Protein AF-A0A8R7UGE0-F1 (afdb_monomer)

Sequence (108 aa):
MAENGRLQPLLRLLLEGSADTQLSMAAYVGELVLTNEVKVFVAQTAGSALVNIMKSGNREAREAALKALNQISSYDVSAKILIEAGRHWYLKKLFTI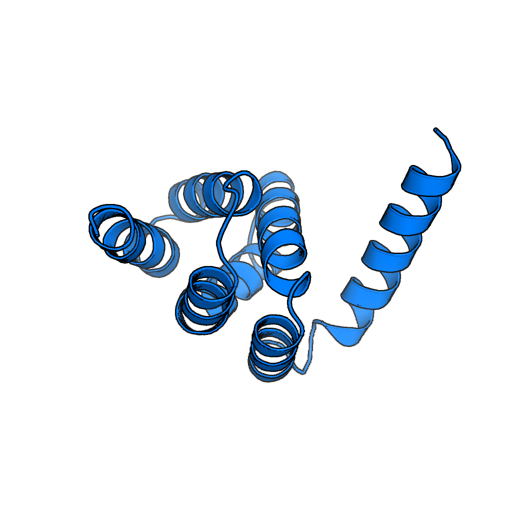CFISSAIQDLQ

pLDDT: mean 71.66, std 13.0, range [39.56, 85.12]

Organism: Triticum urartu (NCBI:txid4572)

Radius of gyration: 13.32 Å; Cα contacts (8 Å, |Δi|>4): 113; chains: 1; bounding box: 40×34×30 Å

Mean predicted aligned error: 9.4 Å

Nearest PDB structures (foldseek):
  6kbn-assembly1_A  TM=8.334E-01  e=2.826E-01  Saccharomyces cerevisiae
  3vle-assembly3_A  TM=7.115E-01  e=1.494E+00  Saccharomyces cerevisiae S288C
  8glv-assembly1_LO  TM=7.525E-01  e=2.938E+00  Chlamydomonas reinhardtii
  2of3-assembly1_A  TM=5.986E-01  e=1.657E+00  Caenorhabditis elegans

Solvent-accessible surface area (backbone atoms only — not comparable to full-atom values): 5744 Å² total; per-residue (Å²): 141,72,66,68,74,60,46,56,59,46,46,45,37,35,67,75,42,54,73,69,49,22,27,55,43,26,35,51,54,30,71,50,91,67,52,76,70,53,23,35,51,44,23,70,68,35,34,58,37,39,51,46,36,45,70,77,39,54,75,67,28,28,51,20,22,48,40,23,49,51,60,28,44,75,36,72,71,17,31,51,46,35,42,66,70,32,70,88,59,44,76,72,48,51,58,54,48,53,53,51,53,53,59,56,64,76,74,116

Secondary structure (DSSP, 8-state):
--SHHHHHHHHHHHHHS-HHHHHHHHHHHHHS---HHHHHHHHHHHHHHHHHHHHHS-HHHHHHHHHHHHHHHTSHHHHHHHHHHTTTTHHHHHHHHHHHHHHHHTT-

InterPro domains:
  IPR011989 Armadillo-like helical [G3DSA:1.25.10.10] (1-104)
  IPR016024 Armadillo-type fold [SSF48371] (2-86)
  IPR052608 U-box domain-containing protein [PTHR45958] (1-95)

Structure (mmCIF, N/CA/C/O backbone):
data_AF-A0A8R7UGE0-F1
#
_entry.id   AF-A0A8R7UGE0-F1
#
loop_
_atom_site.group_PDB
_atom_site.id
_atom_site.type_symbol
_atom_site.label_atom_id
_atom_site.label_alt_id
_atom_site.label_comp_id
_atom_site.label_asym_id
_atom_site.label_entity_id
_atom_site.label_seq_id
_atom_site.pdbx_PDB_ins_code
_atom_site.Cartn_x
_atom_site.Cartn_y
_atom_site.Cartn_z
_atom_site.occupancy
_atom_site.B_iso_or_equiv
_atom_site.auth_seq_id
_atom_site.auth_comp_id
_atom_site.auth_asym_id
_atom_site.auth_atom_id
_atom_site.pdbx_PDB_model_num
ATOM 1 N N . MET A 1 1 ? -2.073 -14.445 -17.525 1.00 43.22 1 MET A N 1
ATOM 2 C CA . MET A 1 1 ? -3.298 -13.608 -17.442 1.00 43.22 1 MET A CA 1
ATOM 3 C C . MET A 1 1 ? -4.128 -13.862 -16.165 1.00 43.22 1 MET A C 1
ATOM 5 O O . MET A 1 1 ? -5.316 -13.580 -16.169 1.00 43.22 1 MET A O 1
ATOM 9 N N . ALA A 1 2 ? -3.541 -14.344 -15.055 1.00 46.94 2 ALA A N 1
ATOM 10 C CA . ALA A 1 2 ? -4.291 -14.702 -13.835 1.00 46.94 2 ALA A CA 1
ATOM 11 C C . ALA A 1 2 ? -4.058 -13.758 -12.631 1.00 46.94 2 ALA A C 1
ATOM 13 O O . ALA A 1 2 ? -4.758 -13.865 -11.629 1.00 46.94 2 ALA A O 1
ATOM 14 N N . GLU A 1 3 ? -3.106 -12.824 -12.713 1.00 49.75 3 GLU A N 1
ATOM 15 C CA . GLU A 1 3 ? -2.702 -11.997 -11.562 1.00 49.75 3 GLU A CA 1
ATOM 16 C C . GLU A 1 3 ? -3.573 -10.739 -11.381 1.00 49.75 3 GLU A C 1
ATOM 18 O O . GLU A 1 3 ? -3.910 -10.388 -10.252 1.00 49.75 3 GLU A O 1
ATOM 23 N N . ASN A 1 4 ? -4.069 -10.129 -12.467 1.00 53.03 4 ASN A N 1
ATOM 24 C CA . ASN A 1 4 ? -4.944 -8.945 -12.376 1.00 53.03 4 ASN A CA 1
ATOM 25 C C . ASN A 1 4 ? -6.301 -9.231 -11.710 1.00 53.03 4 ASN A C 1
ATOM 27 O O . ASN A 1 4 ? -6.868 -8.345 -11.071 1.00 53.03 4 ASN A O 1
ATOM 31 N N . GLY A 1 5 ? -6.809 -10.466 -11.801 1.00 61.66 5 GLY A N 1
ATOM 32 C CA . GLY A 1 5 ? -8.099 -10.840 -11.209 1.00 61.66 5 GLY A CA 1
ATOM 33 C C . GLY A 1 5 ? -8.109 -10.796 -9.677 1.00 61.66 5 GLY A C 1
ATOM 34 O O . GLY A 1 5 ? -9.153 -10.555 -9.077 1.00 61.66 5 GLY A O 1
ATOM 35 N N . ARG A 1 6 ? -6.947 -10.974 -9.031 1.00 69.31 6 ARG A N 1
ATOM 36 C CA . ARG A 1 6 ? -6.800 -10.856 -7.568 1.00 69.31 6 ARG A CA 1
ATOM 37 C C . ARG A 1 6 ? -6.489 -9.438 -7.109 1.00 69.31 6 ARG A C 1
ATOM 39 O O . ARG A 1 6 ? -6.678 -9.127 -5.940 1.00 69.31 6 ARG A O 1
ATOM 46 N N . LEU A 1 7 ? -6.047 -8.580 -8.021 1.00 73.94 7 LEU A N 1
ATOM 47 C CA . LEU A 1 7 ? -5.622 -7.224 -7.705 1.00 73.94 7 LEU A CA 1
ATOM 48 C C . LEU A 1 7 ? -6.816 -6.272 -7.546 1.00 73.94 7 LEU A C 1
ATOM 50 O O . LEU A 1 7 ? -6.836 -5.458 -6.628 1.00 73.94 7 LEU A O 1
ATOM 54 N N . GLN A 1 8 ? -7.858 -6.434 -8.369 1.00 76.38 8 GLN A N 1
ATOM 55 C CA . GLN A 1 8 ? -9.128 -5.709 -8.219 1.00 76.38 8 GLN A CA 1
ATOM 56 C C . GLN A 1 8 ? -9.773 -5.856 -6.828 1.00 76.38 8 GLN A C 1
ATOM 58 O O . GLN A 1 8 ? -10.064 -4.829 -6.213 1.00 76.38 8 GLN A O 1
ATOM 63 N N . PRO A 1 9 ? -10.005 -7.071 -6.293 1.00 81.12 9 PRO A N 1
ATOM 64 C CA . PRO A 1 9 ? -10.580 -7.217 -4.958 1.00 81.12 9 PRO A CA 1
ATOM 65 C C . PRO A 1 9 ? -9.644 -6.690 -3.863 1.00 81.12 9 PRO A C 1
ATOM 67 O O . PRO A 1 9 ? -10.127 -6.152 -2.874 1.00 81.12 9 PRO A O 1
ATOM 70 N N . LEU A 1 10 ? -8.325 -6.757 -4.065 1.00 80.62 10 LEU A N 1
ATOM 71 C CA . LEU A 1 10 ? -7.327 -6.177 -3.158 1.00 80.62 10 LEU A CA 1
ATOM 72 C C . LEU A 1 10 ? -7.465 -4.654 -3.057 1.00 80.62 10 LEU A C 1
ATOM 74 O O . LEU A 1 10 ? -7.558 -4.100 -1.965 1.00 80.62 10 LEU A O 1
ATOM 78 N N . LEU A 1 11 ? -7.546 -3.981 -4.207 1.00 80.50 11 LEU A N 1
ATOM 79 C CA . LEU A 1 11 ? -7.768 -2.538 -4.285 1.00 80.50 11 LEU A CA 1
ATOM 80 C C . LEU A 1 11 ? -9.121 -2.143 -3.703 1.00 80.50 11 LEU A C 1
ATOM 82 O O . LEU A 1 11 ? -9.222 -1.131 -3.015 1.00 80.50 11 LEU A O 1
ATOM 86 N N . ARG A 1 12 ? -10.149 -2.961 -3.939 1.00 83.75 12 ARG A N 1
ATOM 87 C CA . ARG A 1 12 ? -11.475 -2.752 -3.363 1.00 83.75 12 ARG A CA 1
ATOM 88 C C . ARG A 1 12 ? -11.442 -2.824 -1.842 1.00 83.75 12 ARG A C 1
ATOM 90 O O . ARG A 1 12 ? -11.969 -1.931 -1.201 1.00 83.75 12 ARG A O 1
ATOM 97 N N . LEU A 1 13 ? -10.772 -3.819 -1.261 1.00 83.19 13 LEU A N 1
ATOM 98 C CA . LEU A 1 13 ? -10.578 -3.909 0.191 1.00 83.19 13 LEU A CA 1
ATOM 99 C C . LEU A 1 13 ? -9.741 -2.747 0.736 1.00 83.19 13 LEU A C 1
ATOM 101 O O . LEU A 1 13 ? -9.963 -2.299 1.855 1.00 83.19 13 LEU A O 1
ATOM 105 N N . LEU A 1 14 ? -8.814 -2.217 -0.060 1.00 82.25 14 LEU A N 1
ATOM 106 C CA . LEU A 1 14 ? -8.032 -1.040 0.305 1.00 82.25 14 LEU A CA 1
ATOM 107 C C . LEU A 1 14 ? -8.842 0.273 0.229 1.00 82.25 14 LEU A C 1
ATOM 109 O O . LEU A 1 14 ? -8.469 1.251 0.869 1.00 82.25 14 LEU A O 1
ATOM 113 N N . LEU A 1 15 ? -9.960 0.293 -0.502 1.00 80.56 15 LEU A N 1
ATOM 114 C CA . LEU A 1 15 ? -10.886 1.429 -0.603 1.00 80.56 15 LEU A CA 1
ATOM 115 C C . LEU A 1 15 ? -12.068 1.322 0.376 1.00 80.56 15 LEU A C 1
ATOM 117 O O . LEU A 1 15 ? -12.411 2.296 1.037 1.00 80.56 15 LEU A O 1
ATOM 121 N N . GLU A 1 16 ? -12.679 0.143 0.468 1.00 82.25 16 GLU A N 1
ATOM 122 C CA . GLU A 1 16 ? -13.928 -0.131 1.194 1.00 82.25 16 GLU A CA 1
ATOM 123 C C . GLU A 1 16 ? -13.696 -0.814 2.557 1.00 82.25 16 GLU A C 1
ATOM 125 O O . GLU A 1 16 ? -14.613 -0.893 3.371 1.00 82.25 16 GLU A O 1
ATOM 130 N N . GLY A 1 17 ? -12.491 -1.331 2.821 1.00 80.19 17 GLY A N 1
ATOM 131 C CA . GLY A 1 17 ? -12.168 -2.037 4.064 1.00 80.19 17 GLY A CA 1
ATOM 132 C C . GLY A 1 17 ? -11.968 -1.119 5.274 1.00 80.19 17 GLY A C 1
ATOM 133 O O . GLY A 1 17 ? -11.825 0.096 5.151 1.00 80.19 17 GLY A O 1
ATOM 134 N N . SER A 1 18 ? -11.917 -1.719 6.467 1.00 82.62 18 SER A N 1
ATOM 135 C CA . SER A 1 18 ? -11.557 -1.022 7.712 1.00 82.62 18 SER A CA 1
ATOM 136 C C . SER A 1 18 ? -10.107 -0.533 7.687 1.00 82.62 18 SER A C 1
ATOM 138 O O . SER A 1 18 ? -9.295 -1.074 6.941 1.00 82.62 18 SER A O 1
ATOM 140 N N . ALA A 1 19 ? -9.743 0.432 8.538 1.00 78.75 19 ALA A N 1
ATOM 141 C CA . ALA A 1 19 ? -8.376 0.965 8.600 1.00 78.75 19 ALA A CA 1
ATOM 142 C C . ALA A 1 19 ? -7.298 -0.134 8.741 1.00 78.75 19 ALA A C 1
ATOM 144 O O . ALA A 1 19 ? -6.278 -0.077 8.057 1.00 78.75 19 ALA A O 1
ATOM 145 N N . ASP A 1 20 ? -7.554 -1.174 9.541 1.00 81.62 20 ASP A N 1
ATOM 146 C CA . ASP A 1 20 ? -6.645 -2.320 9.706 1.00 81.62 20 ASP A CA 1
ATOM 147 C C . ASP A 1 20 ? -6.558 -3.203 8.452 1.00 81.62 20 ASP A C 1
ATOM 149 O O . ASP A 1 20 ? -5.486 -3.692 8.081 1.00 81.62 20 ASP A O 1
ATOM 153 N N . THR A 1 21 ? -7.685 -3.381 7.756 1.00 85.12 21 THR A N 1
ATOM 154 C CA . THR A 1 21 ? -7.724 -4.113 6.482 1.00 85.12 21 THR A CA 1
ATOM 155 C C . THR A 1 21 ? -6.964 -3.335 5.415 1.00 85.12 21 THR A C 1
ATOM 157 O O . THR A 1 21 ? -6.103 -3.887 4.737 1.00 85.12 21 THR A O 1
ATOM 160 N N . GLN A 1 22 ? -7.230 -2.034 5.307 1.00 83.81 22 GLN A N 1
ATOM 161 C CA . GLN A 1 22 ? -6.559 -1.127 4.388 1.00 83.81 22 GLN A CA 1
ATOM 162 C C . GLN A 1 22 ? -5.046 -1.091 4.635 1.00 83.81 22 GLN A C 1
ATOM 164 O O . GLN A 1 22 ? -4.279 -1.148 3.678 1.00 83.81 22 GLN A O 1
ATOM 169 N N . LEU A 1 23 ? -4.615 -1.076 5.901 1.00 82.75 23 LEU A N 1
ATOM 170 C CA . LEU A 1 23 ? -3.210 -1.193 6.304 1.00 82.75 23 LEU A CA 1
ATOM 171 C C . LEU A 1 23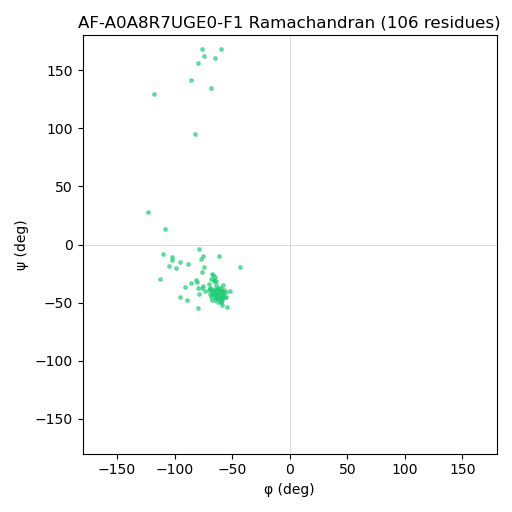 ? -2.592 -2.500 5.815 1.00 82.75 23 LEU A C 1
ATOM 173 O O . LEU A 1 23 ? -1.549 -2.476 5.167 1.00 82.75 23 LEU A O 1
ATOM 177 N N . SER A 1 24 ? -3.237 -3.630 6.106 1.00 84.50 24 SER A N 1
ATOM 178 C CA . SER A 1 24 ? -2.721 -4.955 5.741 1.00 84.50 24 SER A CA 1
ATOM 179 C C . SER A 1 24 ? -2.608 -5.101 4.223 1.00 84.50 24 SER A C 1
ATOM 181 O O . SER A 1 24 ? -1.611 -5.602 3.707 1.00 84.50 24 SER A O 1
ATOM 183 N N . MET A 1 25 ? -3.604 -4.592 3.492 1.00 84.56 25 MET A N 1
ATOM 184 C CA . MET A 1 25 ? -3.598 -4.563 2.031 1.00 84.56 25 MET A CA 1
ATOM 185 C C . MET A 1 25 ? -2.523 -3.607 1.491 1.00 84.56 25 MET A C 1
ATOM 187 O O . MET A 1 25 ? -1.847 -3.943 0.523 1.00 84.56 25 MET A O 1
ATOM 191 N N . ALA A 1 26 ? -2.313 -2.446 2.119 1.00 82.06 26 ALA A N 1
ATOM 192 C CA . ALA A 1 26 ? -1.272 -1.497 1.727 1.00 82.06 26 ALA A CA 1
ATOM 193 C C . ALA A 1 26 ? 0.125 -2.090 1.942 1.00 82.06 26 ALA A C 1
ATOM 195 O O . ALA A 1 26 ? 0.969 -1.998 1.056 1.00 82.06 26 ALA A O 1
ATOM 196 N N . ALA A 1 27 ? 0.352 -2.749 3.080 1.00 83.62 27 ALA A N 1
ATOM 197 C CA . ALA A 1 27 ? 1.598 -3.450 3.371 1.00 83.62 27 ALA A CA 1
ATOM 198 C C . ALA A 1 27 ? 1.869 -4.530 2.319 1.00 83.62 27 ALA A C 1
ATOM 200 O O . ALA A 1 27 ? 2.952 -4.572 1.741 1.00 83.62 27 ALA A O 1
ATOM 201 N N . TYR A 1 28 ? 0.845 -5.323 1.994 1.00 83.56 28 TYR A N 1
ATOM 202 C CA . TYR A 1 28 ? 0.932 -6.357 0.970 1.00 83.56 28 TYR A CA 1
ATOM 203 C C . TYR A 1 28 ? 1.280 -5.782 -0.412 1.00 83.56 28 TYR A C 1
ATOM 205 O O . TYR A 1 28 ? 2.159 -6.297 -1.097 1.00 83.56 28 TYR A O 1
ATOM 213 N N . VAL A 1 29 ? 0.659 -4.665 -0.803 1.00 80.75 29 VAL A N 1
ATOM 214 C CA . VAL A 1 29 ? 0.972 -3.946 -2.052 1.00 80.75 29 VAL A CA 1
ATOM 215 C C . VAL A 1 29 ? 2.397 -3.379 -2.048 1.00 80.75 29 VAL A C 1
ATOM 217 O O . VAL A 1 29 ? 3.040 -3.356 -3.093 1.00 80.75 29 VAL A O 1
ATOM 220 N N . GLY A 1 30 ? 2.908 -2.936 -0.896 1.00 76.25 30 GLY A N 1
ATOM 221 C CA . GLY A 1 30 ? 4.278 -2.435 -0.752 1.00 76.25 30 GLY A CA 1
ATOM 222 C C . GLY A 1 30 ? 5.367 -3.499 -0.699 1.00 76.25 30 GLY A C 1
ATOM 223 O O . GLY A 1 30 ? 6.543 -3.159 -0.827 1.00 76.25 30 GLY A O 1
ATOM 224 N N . GLU A 1 31 ? 4.996 -4.763 -0.530 1.00 78.94 31 GLU A N 1
ATOM 225 C CA . GLU A 1 31 ? 5.911 -5.909 -0.578 1.00 78.94 31 GLU A CA 1
ATOM 226 C C . GLU A 1 31 ? 5.782 -6.706 -1.879 1.00 78.94 31 GLU A C 1
ATOM 228 O O . GLU A 1 31 ? 6.698 -7.431 -2.264 1.00 78.94 31 GLU A O 1
ATOM 233 N N . LEU A 1 32 ? 4.674 -6.529 -2.596 1.00 75.56 32 LEU A N 1
ATOM 234 C CA . LEU A 1 32 ? 4.472 -7.080 -3.924 1.00 75.56 32 LEU A CA 1
ATOM 235 C C . LEU A 1 32 ? 5.390 -6.421 -4.958 1.00 75.56 32 LEU A C 1
ATOM 237 O O . LEU A 1 32 ? 5.478 -5.198 -5.078 1.00 75.56 32 LEU A O 1
ATOM 241 N N . VAL A 1 33 ? 5.998 -7.257 -5.796 1.00 70.69 33 VAL A N 1
ATOM 242 C CA . VAL A 1 33 ? 6.713 -6.812 -6.993 1.00 70.69 33 VAL A CA 1
ATOM 243 C C . VAL A 1 33 ? 5.689 -6.591 -8.105 1.00 70.69 33 VAL A C 1
ATOM 245 O O . VAL A 1 33 ? 5.269 -7.523 -8.786 1.00 70.69 33 VAL A O 1
ATOM 248 N N . LEU A 1 34 ? 5.245 -5.344 -8.262 1.00 71.69 34 LEU A N 1
ATOM 249 C CA . LEU A 1 34 ? 4.279 -4.953 -9.291 1.00 71.69 34 LEU A CA 1
ATOM 250 C C . LEU A 1 34 ? 4.996 -4.640 -10.614 1.00 71.69 34 LEU A C 1
ATOM 252 O O . LEU A 1 34 ? 6.052 -4.005 -10.626 1.00 71.69 34 LEU A O 1
ATOM 256 N N . THR A 1 35 ? 4.403 -5.022 -11.745 1.00 80.25 35 THR A N 1
ATOM 257 C CA . THR A 1 35 ? 4.863 -4.585 -13.073 1.00 80.25 35 THR A CA 1
ATOM 258 C C . THR A 1 35 ? 4.480 -3.124 -13.330 1.00 80.25 35 THR A C 1
ATOM 260 O O . THR A 1 35 ? 3.611 -2.571 -12.656 1.00 80.25 35 THR A O 1
ATOM 263 N N . ASN A 1 36 ? 5.113 -2.472 -14.311 1.00 81.44 36 ASN A N 1
ATOM 264 C CA . ASN A 1 36 ? 4.900 -1.042 -14.590 1.00 81.44 36 ASN A CA 1
ATOM 265 C C . ASN A 1 36 ? 3.421 -0.684 -14.829 1.00 81.44 36 ASN A C 1
ATOM 267 O O . ASN A 1 36 ? 2.932 0.312 -14.301 1.00 81.44 36 ASN A O 1
ATOM 271 N N . GLU A 1 37 ? 2.686 -1.523 -15.558 1.00 79.56 37 GLU A N 1
ATOM 272 C CA . GLU A 1 37 ? 1.253 -1.336 -15.828 1.00 79.56 37 GLU A CA 1
ATOM 273 C C . GLU A 1 37 ? 0.413 -1.431 -14.549 1.00 79.56 37 GLU A C 1
ATOM 275 O O . GLU A 1 37 ? -0.473 -0.612 -14.299 1.00 79.56 37 GLU A O 1
ATOM 280 N N . VAL A 1 38 ? 0.737 -2.401 -13.694 1.00 78.44 38 VAL A N 1
ATOM 281 C CA . VAL A 1 38 ? 0.048 -2.607 -12.422 1.00 78.44 38 VAL A CA 1
ATOM 282 C C . VAL A 1 38 ? 0.339 -1.457 -11.459 1.00 78.44 38 VAL A C 1
ATOM 284 O O .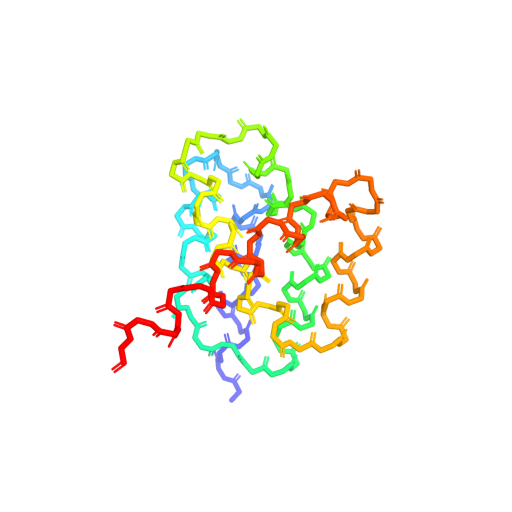 VAL A 1 38 ? -0.578 -0.983 -10.796 1.00 78.44 38 VAL A O 1
ATOM 287 N N . LYS A 1 39 ? 1.571 -0.931 -11.424 1.00 81.12 39 LYS A N 1
ATOM 288 C CA . LYS A 1 39 ? 1.914 0.267 -10.636 1.00 81.12 39 LYS A CA 1
ATOM 289 C C . LYS A 1 39 ? 1.028 1.454 -11.012 1.00 81.12 39 LYS A C 1
ATOM 291 O O . LYS A 1 39 ? 0.495 2.118 -10.126 1.00 81.12 39 LYS A O 1
ATOM 296 N N . VAL A 1 40 ? 0.825 1.698 -12.308 1.00 81.31 40 VAL A N 1
ATOM 297 C CA . VAL A 1 40 ? -0.073 2.759 -12.798 1.00 81.31 40 VAL A CA 1
ATOM 298 C C . VAL A 1 40 ? -1.511 2.507 -12.357 1.00 81.31 40 VAL A C 1
ATOM 300 O O . VAL A 1 40 ? -2.154 3.408 -11.821 1.00 81.31 40 VAL A O 1
ATOM 303 N N . PHE A 1 41 ? -1.998 1.278 -12.507 1.00 81.94 41 PHE A N 1
ATOM 304 C CA . PHE A 1 41 ? -3.360 0.923 -12.120 1.00 81.94 41 PHE A CA 1
ATOM 305 C C . PHE A 1 41 ? -3.613 1.082 -10.609 1.00 81.94 41 PHE A C 1
ATOM 307 O O . PHE A 1 41 ? -4.631 1.644 -10.194 1.00 81.94 41 PHE A O 1
ATOM 314 N N . VAL A 1 42 ? -2.662 0.653 -9.776 1.00 81.44 42 VAL A N 1
ATOM 315 C CA . VAL A 1 42 ? -2.711 0.822 -8.317 1.00 81.44 42 VAL A CA 1
ATOM 316 C C . VAL A 1 42 ? -2.602 2.302 -7.941 1.00 81.44 42 VAL A C 1
ATOM 318 O O . VAL A 1 42 ? -3.358 2.755 -7.089 1.00 81.44 42 VAL A O 1
ATOM 321 N N . ALA A 1 43 ? -1.736 3.088 -8.590 1.00 81.56 43 A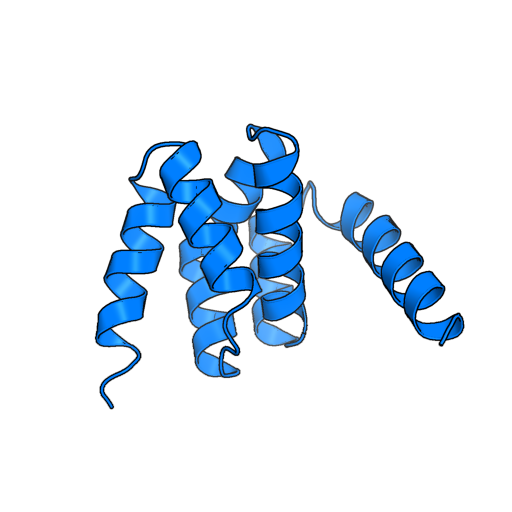LA A N 1
ATOM 322 C CA . ALA A 1 43 ? -1.653 4.533 -8.362 1.00 81.56 43 ALA A CA 1
ATOM 323 C C . ALA A 1 43 ? -2.990 5.239 -8.624 1.00 81.56 43 ALA A C 1
ATOM 325 O O . ALA A 1 43 ? -3.415 6.064 -7.818 1.00 81.56 43 ALA A O 1
ATOM 326 N N . GLN A 1 44 ? -3.670 4.894 -9.720 1.00 82.00 44 GLN A N 1
ATOM 327 C CA . GLN A 1 44 ? -4.961 5.488 -10.079 1.00 82.00 44 GLN A CA 1
ATOM 328 C C . GLN A 1 44 ? -6.077 5.068 -9.123 1.00 82.00 44 GLN A C 1
ATOM 330 O O . GLN A 1 44 ? -6.891 5.894 -8.720 1.00 82.00 44 GLN A O 1
ATOM 335 N N . THR A 1 45 ? -6.107 3.789 -8.748 1.00 81.31 45 THR A N 1
ATOM 336 C CA . THR A 1 45 ? -7.232 3.216 -7.997 1.00 81.31 45 THR A CA 1
ATOM 337 C C . THR A 1 45 ? -7.044 3.346 -6.485 1.00 81.31 45 THR A C 1
ATOM 339 O O . THR A 1 45 ? -7.941 3.783 -5.772 1.00 81.31 45 THR A O 1
ATOM 342 N N . ALA A 1 46 ? -5.861 2.990 -5.986 1.00 79.88 46 ALA A N 1
ATOM 343 C CA . ALA A 1 46 ? -5.507 2.963 -4.568 1.00 79.88 46 ALA A CA 1
ATOM 344 C C . ALA A 1 46 ? -4.664 4.152 -4.107 1.00 79.88 46 ALA A C 1
ATOM 346 O O . ALA A 1 46 ? -4.506 4.329 -2.902 1.00 79.88 46 ALA A O 1
ATOM 347 N N . GLY A 1 47 ? -4.131 4.983 -5.009 1.00 80.00 47 GLY A N 1
ATOM 348 C CA . GLY A 1 47 ? -3.292 6.121 -4.625 1.00 80.00 47 GLY A CA 1
ATOM 349 C C . GLY A 1 47 ? -3.983 7.053 -3.630 1.00 80.00 47 GLY A C 1
ATOM 350 O O . GLY A 1 47 ? -3.411 7.387 -2.598 1.00 80.00 47 GLY A O 1
ATOM 351 N N . SER A 1 48 ? -5.253 7.385 -3.878 1.00 79.38 48 SER A N 1
ATOM 352 C CA . SER A 1 48 ? -6.084 8.174 -2.956 1.00 79.38 48 SER A CA 1
ATOM 353 C C . SER A 1 48 ? -6.229 7.514 -1.577 1.00 79.38 48 SER A C 1
ATOM 355 O O . SER A 1 48 ? -6.028 8.161 -0.548 1.00 79.38 48 SER A O 1
ATOM 357 N N . ALA A 1 49 ? -6.512 6.211 -1.542 1.00 82.38 49 ALA A N 1
ATOM 358 C CA . ALA A 1 49 ? -6.675 5.462 -0.302 1.00 82.38 49 ALA A CA 1
ATOM 359 C C . ALA A 1 49 ? -5.362 5.350 0.486 1.00 82.38 49 ALA A C 1
ATOM 361 O O . ALA A 1 49 ? -5.357 5.612 1.684 1.00 82.38 49 ALA A O 1
ATOM 362 N N . LEU A 1 50 ? -4.233 5.078 -0.176 1.00 81.38 50 LEU A N 1
ATOM 363 C CA . LEU A 1 50 ? -2.903 5.076 0.446 1.00 81.38 50 LEU A CA 1
ATOM 364 C C . LEU A 1 50 ? -2.567 6.440 1.063 1.00 81.38 50 LEU A C 1
ATOM 366 O O . LEU A 1 50 ? -2.056 6.509 2.181 1.00 81.38 50 LEU A O 1
ATOM 370 N N . VAL A 1 51 ? -2.907 7.537 0.382 1.00 79.62 51 VAL A N 1
ATOM 371 C CA . VAL A 1 51 ? -2.754 8.898 0.925 1.00 79.62 51 VAL A CA 1
ATOM 372 C C . VAL A 1 51 ? -3.655 9.121 2.129 1.00 79.62 51 VAL A C 1
ATOM 374 O O . VAL A 1 51 ? -3.231 9.753 3.098 1.00 79.62 51 VAL A O 1
ATOM 377 N N . ASN A 1 52 ? -4.885 8.614 2.078 1.00 80.12 52 ASN A N 1
ATOM 378 C CA . ASN A 1 52 ? -5.8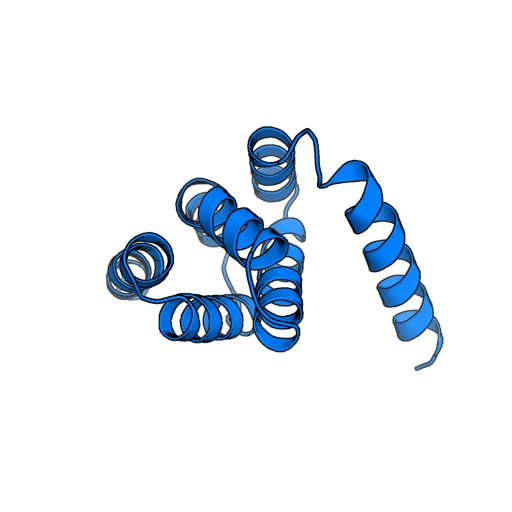31 8.731 3.174 1.00 80.12 52 ASN A CA 1
ATOM 379 C C . ASN A 1 52 ? -5.343 7.960 4.409 1.00 80.12 52 ASN A C 1
ATOM 381 O O . ASN A 1 52 ? -5.228 8.558 5.474 1.00 80.12 52 ASN A O 1
ATOM 385 N N . ILE A 1 53 ? -4.913 6.703 4.245 1.00 79.31 53 ILE A N 1
ATOM 386 C CA . ILE A 1 53 ? -4.270 5.886 5.290 1.00 79.31 53 ILE A CA 1
ATOM 387 C C . ILE A 1 53 ? -3.026 6.597 5.832 1.00 79.31 53 ILE A C 1
ATOM 389 O O . ILE A 1 53 ? -2.789 6.621 7.033 1.00 79.31 53 ILE A O 1
ATOM 393 N N . MET A 1 54 ? -2.237 7.256 4.985 1.00 76.19 54 MET A N 1
ATOM 394 C CA . MET A 1 54 ? -1.069 8.000 5.453 1.00 76.19 54 MET A CA 1
ATOM 395 C C . MET A 1 54 ? -1.449 9.240 6.287 1.00 76.19 54 MET A C 1
ATOM 397 O O . MET A 1 54 ? -0.705 9.639 7.189 1.00 76.19 54 MET A O 1
ATOM 401 N N . LYS A 1 55 ? -2.607 9.853 6.018 1.00 75.88 55 LYS A N 1
ATOM 402 C CA . LYS A 1 55 ? -3.124 10.999 6.780 1.00 75.88 55 LYS A CA 1
ATOM 403 C C . LYS A 1 55 ? -3.779 10.566 8.092 1.00 75.88 55 LYS A C 1
ATOM 405 O O . LYS A 1 55 ? -3.369 11.056 9.146 1.00 75.88 55 LYS A O 1
ATOM 410 N N . SER A 1 56 ? -4.752 9.660 8.030 1.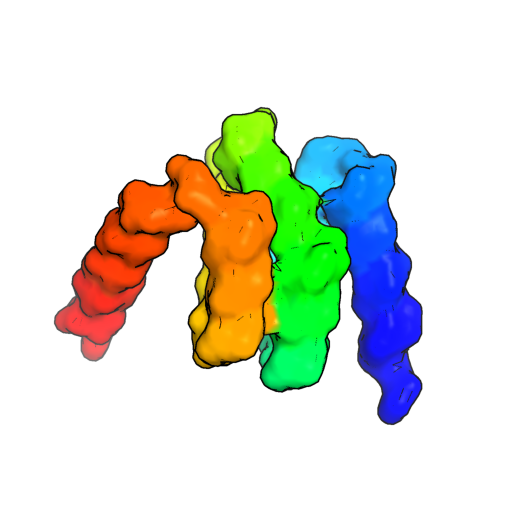00 77.31 56 SER A N 1
ATOM 411 C CA . SER A 1 56 ? -5.598 9.254 9.160 1.00 77.31 56 SER A CA 1
ATOM 412 C C . SER A 1 56 ? -5.120 7.996 9.885 1.00 77.31 56 SER A C 1
ATOM 414 O O . SER A 1 56 ? -5.591 7.717 10.982 1.00 77.31 56 SER A O 1
ATOM 416 N N . GLY A 1 57 ? -4.216 7.228 9.284 1.00 72.06 57 GLY A N 1
ATOM 417 C CA . GLY A 1 57 ? -3.748 5.959 9.819 1.00 72.06 57 GLY A CA 1
ATOM 418 C C . GLY A 1 57 ? -2.691 6.094 10.913 1.00 72.06 57 GLY A C 1
ATOM 419 O O . GLY A 1 57 ? -1.948 7.075 11.025 1.00 72.06 57 GLY A O 1
ATOM 420 N N . ASN A 1 58 ? -2.646 5.038 11.712 1.00 81.25 58 ASN A N 1
ATOM 421 C CA . ASN A 1 58 ? -1.666 4.704 12.735 1.00 81.25 58 ASN A CA 1
ATOM 422 C C . ASN A 1 58 ? -0.243 4.576 12.159 1.00 81.25 58 ASN A C 1
ATOM 424 O O . ASN A 1 58 ? -0.019 4.574 10.947 1.00 81.25 58 ASN A O 1
ATOM 428 N N . ARG A 1 59 ? 0.754 4.519 13.049 1.00 81.56 59 ARG A N 1
ATOM 429 C CA . ARG A 1 59 ? 2.176 4.566 12.675 1.00 81.56 59 ARG A CA 1
ATOM 430 C C . ARG A 1 59 ? 2.566 3.440 11.705 1.00 81.56 59 ARG A C 1
ATOM 432 O O . ARG A 1 59 ? 3.222 3.719 10.708 1.00 81.56 59 ARG A O 1
ATOM 439 N N . GLU A 1 60 ? 2.067 2.228 11.936 1.00 81.38 60 GLU A N 1
ATOM 440 C CA . GLU A 1 60 ? 2.262 1.075 11.044 1.00 81.38 60 GLU A CA 1
ATOM 441 C C . GLU A 1 60 ? 1.573 1.274 9.686 1.00 81.38 60 GLU A C 1
ATOM 443 O O . GLU A 1 60 ? 2.176 1.033 8.644 1.00 81.38 60 GLU A O 1
ATOM 448 N N . ALA A 1 61 ? 0.344 1.802 9.674 1.00 80.88 61 ALA A N 1
ATOM 449 C CA . ALA A 1 61 ? -0.390 2.115 8.444 1.00 80.88 61 ALA A CA 1
ATOM 450 C C . ALA A 1 61 ? 0.361 3.118 7.575 1.00 80.88 61 ALA A C 1
ATOM 452 O O . ALA A 1 61 ? 0.425 2.979 6.355 1.00 80.88 61 ALA A O 1
ATOM 453 N N . ARG A 1 62 ? 0.952 4.130 8.215 1.00 82.75 62 ARG A N 1
ATOM 454 C CA . ARG A 1 62 ? 1.769 5.138 7.543 1.00 82.75 62 ARG A CA 1
ATOM 455 C C . ARG A 1 62 ? 3.008 4.530 6.913 1.00 82.75 62 ARG A C 1
ATOM 457 O O . ARG A 1 62 ? 3.294 4.872 5.773 1.00 82.75 62 ARG A O 1
ATOM 464 N N . GLU A 1 63 ? 3.723 3.663 7.626 1.00 82.75 63 GLU A N 1
ATOM 465 C CA . GLU A 1 63 ? 4.912 2.978 7.106 1.00 82.75 63 GLU A CA 1
ATOM 466 C C . GLU A 1 63 ? 4.557 2.043 5.941 1.00 82.75 63 GLU A C 1
ATOM 468 O O . GLU A 1 63 ? 5.186 2.120 4.886 1.00 82.75 63 GLU A O 1
ATOM 473 N N . ALA A 1 64 ? 3.497 1.243 6.083 1.00 82.62 64 ALA A N 1
ATOM 474 C CA . ALA A 1 64 ? 2.986 0.357 5.039 1.00 82.62 64 ALA A CA 1
ATOM 475 C C . ALA A 1 64 ? 2.563 1.123 3.776 1.00 82.62 64 ALA A C 1
ATOM 477 O O . ALA A 1 64 ? 2.996 0.799 2.667 1.00 82.62 64 ALA A O 1
ATOM 478 N N . ALA A 1 65 ? 1.771 2.186 3.942 1.00 82.50 65 ALA A N 1
ATOM 479 C CA . ALA A 1 65 ? 1.355 3.043 2.839 1.00 82.50 65 ALA A CA 1
ATOM 480 C C . ALA A 1 65 ? 2.555 3.731 2.177 1.00 82.50 65 ALA A C 1
ATOM 482 O O . ALA A 1 65 ? 2.600 3.828 0.953 1.00 82.50 65 ALA A O 1
ATOM 483 N N . LEU A 1 66 ? 3.558 4.152 2.955 1.00 80.31 66 LEU A N 1
ATOM 484 C CA . LEU A 1 66 ? 4.812 4.689 2.424 1.00 80.31 66 LEU A CA 1
ATOM 485 C C . LEU A 1 66 ? 5.524 3.687 1.520 1.00 80.31 66 LEU A C 1
ATOM 487 O O . LEU A 1 66 ? 5.967 4.042 0.432 1.00 80.31 66 LEU A O 1
ATOM 491 N N . LYS A 1 67 ? 5.644 2.445 1.995 1.00 80.88 67 LYS A N 1
ATOM 492 C CA . LYS A 1 67 ? 6.330 1.350 1.305 1.00 80.88 67 LYS A CA 1
ATOM 493 C C . LYS A 1 67 ? 5.642 1.057 -0.030 1.00 80.88 67 LYS A C 1
ATOM 495 O O . LYS A 1 67 ? 6.308 1.008 -1.061 1.00 80.88 67 LYS A O 1
ATOM 500 N N . ALA A 1 68 ? 4.308 0.982 -0.023 1.00 82.38 68 ALA A N 1
ATOM 501 C CA . ALA A 1 68 ? 3.485 0.856 -1.226 1.00 82.38 68 ALA A CA 1
ATOM 502 C C . ALA A 1 68 ? 3.683 2.021 -2.191 1.00 82.38 68 ALA A C 1
ATOM 504 O O . ALA A 1 68 ? 3.951 1.813 -3.373 1.00 82.38 68 ALA A O 1
ATOM 505 N N . LEU A 1 69 ? 3.610 3.253 -1.689 1.00 79.00 69 LEU A N 1
ATOM 506 C CA . LEU A 1 69 ? 3.821 4.443 -2.502 1.00 79.00 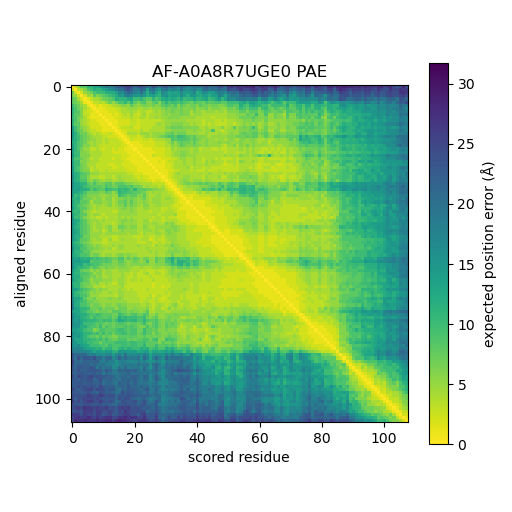69 LEU A CA 1
ATOM 507 C C . LEU A 1 69 ? 5.223 4.487 -3.108 1.00 79.00 69 LEU A C 1
ATOM 509 O O . LEU A 1 69 ? 5.334 4.872 -4.262 1.00 79.00 69 LEU A O 1
ATOM 513 N N . ASN A 1 70 ? 6.257 4.053 -2.385 1.00 78.31 70 ASN A N 1
ATOM 514 C CA . ASN A 1 70 ? 7.631 3.994 -2.886 1.00 78.31 70 ASN A CA 1
ATOM 515 C C . ASN A 1 70 ? 7.790 2.940 -3.996 1.00 78.31 70 ASN A C 1
ATOM 517 O O . ASN A 1 70 ? 8.385 3.205 -5.041 1.00 78.31 70 ASN A O 1
ATOM 521 N N . GLN A 1 71 ? 7.185 1.759 -3.816 1.00 78.12 71 GLN A N 1
ATOM 522 C CA . GLN A 1 71 ? 7.148 0.730 -4.860 1.00 78.12 71 GLN A CA 1
ATOM 523 C C . GLN A 1 71 ? 6.454 1.229 -6.125 1.00 78.12 71 GLN A C 1
ATOM 525 O O . GLN A 1 71 ? 6.930 1.002 -7.238 1.00 78.12 71 GLN A O 1
ATOM 530 N N . ILE A 1 72 ? 5.347 1.950 -5.970 1.00 76.94 72 ILE A N 1
ATOM 531 C CA . ILE A 1 72 ? 4.581 2.487 -7.091 1.00 76.94 72 ILE A CA 1
ATOM 532 C C . ILE A 1 72 ? 5.281 3.711 -7.711 1.00 76.94 72 ILE A C 1
ATOM 534 O O . ILE A 1 72 ? 5.256 3.866 -8.932 1.00 76.94 72 ILE A O 1
ATOM 538 N N . SER A 1 73 ? 5.945 4.557 -6.918 1.00 72.06 73 SER A N 1
ATOM 539 C CA . SER A 1 73 ? 6.659 5.751 -7.397 1.00 72.06 73 SER A CA 1
ATOM 540 C C . SER A 1 73 ? 7.984 5.438 -8.077 1.00 72.06 73 SER A C 1
ATOM 542 O O . SER A 1 73 ? 8.556 6.323 -8.702 1.00 72.06 73 SER A O 1
ATOM 544 N N . SER A 1 74 ? 8.463 4.195 -7.999 1.00 74.62 74 SER A N 1
ATOM 545 C CA . SER A 1 74 ? 9.610 3.737 -8.793 1.00 74.62 74 SER A CA 1
ATOM 546 C C . SER A 1 74 ? 9.372 3.813 -10.310 1.00 74.62 74 SER A C 1
ATOM 548 O O . SER A 1 74 ? 10.306 3.618 -11.082 1.00 74.62 74 SER A O 1
ATOM 550 N N . TYR A 1 75 ? 8.136 4.080 -10.749 1.00 77.69 75 TYR A N 1
ATOM 551 C CA . TYR A 1 75 ? 7.788 4.307 -12.145 1.00 77.69 75 TYR A CA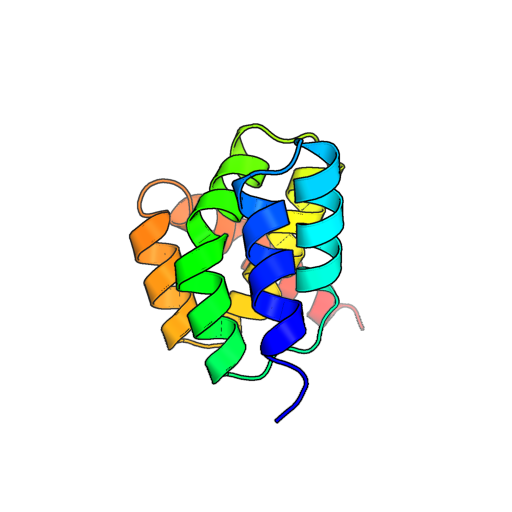 1
ATOM 552 C C . TYR A 1 75 ? 7.221 5.721 -12.351 1.00 77.69 75 TYR A C 1
ATOM 554 O O . TYR A 1 75 ? 6.300 6.151 -11.654 1.00 77.69 75 TYR A O 1
ATOM 562 N N . ASP A 1 76 ? 7.763 6.450 -13.331 1.00 71.81 76 ASP A N 1
ATOM 563 C CA . ASP A 1 76 ? 7.482 7.880 -13.537 1.00 71.81 76 ASP A CA 1
ATOM 564 C C . ASP A 1 76 ? 6.001 8.193 -13.785 1.00 71.81 76 ASP A C 1
ATOM 566 O O . ASP A 1 76 ? 5.476 9.207 -13.318 1.00 71.81 76 ASP A O 1
ATOM 570 N N . VAL A 1 77 ? 5.298 7.327 -14.521 1.00 76.31 77 VAL A N 1
ATOM 571 C CA . VAL A 1 77 ? 3.884 7.546 -14.866 1.00 76.31 77 VAL A CA 1
ATOM 572 C C . VAL A 1 77 ? 3.004 7.433 -13.624 1.00 76.31 77 VAL A C 1
ATOM 574 O O . VAL A 1 77 ? 2.151 8.285 -13.379 1.00 76.31 77 VAL A O 1
ATOM 577 N N . SER A 1 78 ? 3.231 6.411 -12.801 1.00 72.56 78 SER A N 1
ATOM 578 C CA . SER A 1 78 ? 2.500 6.226 -11.548 1.00 72.56 78 SER A CA 1
ATOM 579 C C . SER A 1 78 ? 2.877 7.275 -10.504 1.00 72.56 78 SER A C 1
ATOM 581 O O . SER A 1 78 ? 2.000 7.731 -9.769 1.00 72.56 78 SER A O 1
ATOM 583 N N . ALA A 1 79 ? 4.135 7.729 -10.477 1.00 70.25 79 ALA A N 1
ATOM 584 C CA . ALA A 1 79 ? 4.560 8.850 -9.643 1.00 70.25 79 ALA A CA 1
ATOM 585 C C . ALA A 1 79 ? 3.797 10.139 -9.994 1.00 70.25 79 ALA A C 1
ATOM 587 O O . ALA A 1 79 ? 3.277 10.798 -9.095 1.00 70.25 79 ALA A O 1
ATOM 588 N N . LYS A 1 80 ? 3.648 10.470 -11.285 1.00 74.88 80 LYS A N 1
ATOM 589 C CA . LYS A 1 80 ? 2.861 11.638 -11.727 1.00 74.88 80 LYS A CA 1
ATOM 590 C C . LYS A 1 80 ? 1.402 11.570 -11.278 1.00 74.88 80 LYS A C 1
ATOM 592 O O . LYS A 1 80 ? 0.889 12.553 -10.752 1.00 74.88 80 LYS A O 1
ATOM 597 N N . ILE A 1 81 ? 0.771 10.406 -11.409 1.00 76.56 81 ILE A N 1
ATOM 598 C CA . ILE A 1 81 ? -0.622 10.185 -10.989 1.00 76.56 81 ILE A CA 1
ATOM 599 C C . ILE A 1 81 ? -0.776 10.360 -9.473 1.00 76.56 81 ILE A C 1
ATOM 601 O O . ILE A 1 81 ? -1.716 11.004 -9.008 1.00 76.56 81 ILE A O 1
ATOM 605 N N . LEU A 1 82 ? 0.166 9.834 -8.685 1.00 71.44 82 LEU A N 1
ATOM 606 C CA . LEU A 1 82 ? 0.177 10.019 -7.231 1.00 71.44 82 LEU A CA 1
ATOM 607 C C . LEU A 1 82 ? 0.394 11.486 -6.837 1.00 71.44 82 LEU A C 1
ATOM 609 O O . LEU A 1 82 ? -0.235 11.973 -5.896 1.00 71.44 82 LEU A O 1
ATOM 613 N N . ILE A 1 83 ? 1.249 12.205 -7.569 1.00 67.81 83 ILE A N 1
ATOM 614 C CA . ILE A 1 83 ? 1.477 13.642 -7.374 1.00 67.81 83 ILE A CA 1
ATOM 615 C C . ILE A 1 83 ? 0.208 14.440 -7.690 1.00 67.81 83 ILE A C 1
ATOM 617 O O . ILE A 1 83 ? -0.122 15.354 -6.936 1.00 67.81 83 ILE A O 1
ATOM 621 N N . GLU A 1 84 ? -0.536 14.092 -8.740 1.00 71.81 84 GLU A N 1
ATOM 622 C CA . GLU A 1 84 ? -1.843 14.700 -9.018 1.00 71.81 84 GLU A CA 1
ATOM 623 C C . GLU A 1 84 ? -2.858 14.395 -7.911 1.00 71.81 84 GLU A C 1
ATOM 625 O O . GLU A 1 84 ? -3.514 15.313 -7.412 1.00 71.81 84 GLU A O 1
ATOM 630 N N . ALA A 1 85 ? -2.928 13.141 -7.454 1.00 65.31 85 ALA A N 1
ATOM 631 C CA . ALA A 1 85 ? -3.846 12.712 -6.398 1.00 65.31 85 ALA A CA 1
ATOM 632 C C . ALA A 1 85 ? -3.540 13.354 -5.033 1.00 65.31 85 ALA A C 1
ATOM 634 O O . ALA A 1 85 ? -4.444 13.598 -4.232 1.00 65.31 85 ALA A O 1
ATOM 635 N N . GLY A 1 86 ? -2.271 13.651 -4.749 1.00 61.19 86 GLY A N 1
ATOM 636 C CA . GLY A 1 86 ? -1.838 14.173 -3.458 1.00 61.19 86 GLY A CA 1
ATOM 637 C C . GLY A 1 86 ? -1.099 15.502 -3.519 1.00 61.19 86 GLY A C 1
ATOM 638 O O . GLY A 1 86 ? -0.314 15.792 -2.616 1.00 61.19 86 GLY A O 1
ATOM 639 N N . ARG A 1 87 ? -1.387 16.326 -4.531 1.00 55.56 87 ARG A N 1
ATOM 640 C CA . ARG A 1 87 ? -0.758 17.620 -4.871 1.00 55.56 87 ARG A CA 1
ATOM 641 C C . ARG A 1 87 ? -0.476 18.572 -3.697 1.00 55.56 87 ARG A C 1
ATOM 643 O O . ARG A 1 87 ? 0.362 19.455 -3.815 1.00 55.56 87 ARG A O 1
ATOM 650 N N . HIS A 1 88 ? -1.130 18.395 -2.550 1.00 53.94 88 HIS A N 1
ATOM 651 C CA . HIS A 1 88 ? -0.888 19.186 -1.341 1.00 53.94 88 HIS A CA 1
ATOM 652 C C . HIS A 1 88 ? 0.027 18.525 -0.281 1.00 53.94 88 HIS A C 1
ATOM 654 O O . HIS A 1 88 ? 0.587 19.213 0.563 1.00 53.94 88 HIS A O 1
ATOM 660 N N . TRP A 1 89 ? 0.202 17.202 -0.296 1.00 51.47 89 TRP A N 1
ATOM 661 C CA . TRP A 1 89 ? 0.892 16.443 0.760 1.00 51.47 89 TRP A CA 1
ATOM 662 C C . TRP A 1 89 ? 2.228 15.821 0.312 1.00 51.47 89 TRP A C 1
ATOM 664 O O . TRP A 1 89 ? 3.146 15.689 1.123 1.00 51.47 89 TRP A O 1
ATOM 674 N N . TYR A 1 90 ? 2.380 15.479 -0.973 1.00 55.78 90 TYR A N 1
ATOM 675 C CA . TYR A 1 90 ? 3.547 14.722 -1.459 1.00 55.78 90 TYR A CA 1
ATOM 676 C C . TYR A 1 90 ? 4.855 15.505 -1.452 1.00 55.78 90 TYR A C 1
ATOM 678 O O . TYR A 1 90 ? 5.878 14.944 -1.075 1.00 55.78 90 TYR A O 1
ATOM 686 N N . LEU A 1 91 ? 4.839 16.793 -1.807 1.00 53.22 91 LEU A N 1
ATOM 687 C CA . LEU A 1 91 ? 6.071 17.579 -1.971 1.00 53.22 91 LEU A CA 1
ATOM 688 C C . LEU A 1 91 ? 6.924 17.618 -0.697 1.00 53.22 91 LEU A C 1
ATOM 690 O O . LEU A 1 91 ? 8.147 17.576 -0.765 1.00 53.22 91 LEU A O 1
ATOM 694 N N . LYS A 1 92 ? 6.279 17.633 0.474 1.00 49.94 92 LYS A N 1
ATOM 695 C CA . LYS A 1 92 ? 6.975 17.708 1.762 1.00 49.94 92 LYS A CA 1
ATOM 696 C C . LYS A 1 92 ? 7.508 16.354 2.227 1.00 49.94 92 LYS A C 1
ATOM 698 O O . LYS A 1 92 ? 8.530 16.300 2.899 1.00 49.94 92 LYS A O 1
ATOM 703 N N . LYS A 1 93 ? 6.816 15.261 1.889 1.00 56.12 93 LYS A N 1
ATOM 704 C CA . LYS A 1 93 ? 7.158 13.915 2.365 1.00 56.12 93 LYS A CA 1
ATOM 705 C C . LYS A 1 93 ? 8.112 13.187 1.413 1.00 56.12 93 LYS A C 1
ATOM 707 O O . LYS A 1 93 ? 9.018 12.518 1.897 1.00 56.12 93 LYS A O 1
ATOM 712 N N . LEU A 1 94 ? 7.966 13.375 0.096 1.00 54.28 94 LEU A N 1
ATOM 713 C CA . LEU A 1 94 ? 8.879 12.830 -0.917 1.00 54.28 94 LEU A CA 1
ATOM 714 C C . LEU A 1 94 ? 10.310 13.341 -0.689 1.00 54.28 94 LEU A C 1
ATOM 716 O O . LEU A 1 94 ? 11.251 12.557 -0.725 1.00 54.28 94 LEU A O 1
ATOM 720 N N . PHE A 1 95 ? 10.455 14.622 -0.328 1.00 53.81 95 PHE A N 1
ATOM 721 C CA . PHE A 1 95 ? 11.746 15.205 0.045 1.00 53.81 95 PHE A CA 1
ATOM 722 C C . PHE A 1 95 ? 12.382 14.508 1.253 1.00 53.81 95 PHE A C 1
ATOM 724 O O . PHE A 1 95 ? 13.575 14.250 1.245 1.00 53.81 95 PHE A O 1
ATOM 731 N N . THR A 1 96 ? 11.607 14.159 2.282 1.00 52.78 96 THR A N 1
ATOM 732 C CA . THR A 1 96 ? 12.143 13.485 3.476 1.00 52.78 96 THR A CA 1
ATOM 733 C C . THR A 1 96 ? 12.441 12.006 3.227 1.00 52.78 96 THR A C 1
ATOM 735 O O . THR A 1 96 ? 13.429 11.488 3.732 1.00 52.78 96 THR A O 1
ATOM 738 N N . ILE A 1 97 ? 11.607 11.311 2.453 1.00 54.16 97 ILE A N 1
ATOM 739 C CA . ILE A 1 97 ? 11.734 9.861 2.241 1.00 54.16 97 ILE A CA 1
ATOM 740 C C . ILE A 1 97 ? 12.828 9.537 1.230 1.00 54.16 97 ILE A C 1
ATOM 742 O O . ILE A 1 97 ? 13.612 8.633 1.494 1.00 54.16 97 ILE A O 1
ATOM 746 N N . CYS A 1 98 ? 12.935 10.281 0.122 1.00 52.53 98 CYS A N 1
ATOM 747 C CA . CYS A 1 98 ? 14.068 10.125 -0.793 1.00 52.53 98 CYS A CA 1
ATOM 748 C C . CYS A 1 98 ? 15.389 10.410 -0.076 1.00 52.53 98 CYS A C 1
ATOM 750 O O . CYS A 1 98 ? 16.341 9.662 -0.252 1.00 52.53 98 CYS A O 1
ATOM 752 N N . PHE A 1 99 ? 15.432 11.427 0.790 1.00 47.62 99 PHE A N 1
ATOM 753 C CA . PHE A 1 99 ? 16.649 11.757 1.529 1.00 47.62 99 PHE A CA 1
ATOM 754 C C . PHE A 1 99 ? 17.054 10.651 2.515 1.00 47.62 99 PHE A C 1
ATOM 756 O O . PHE A 1 99 ? 18.227 10.306 2.599 1.00 47.62 99 PHE A O 1
ATOM 763 N N . ILE A 1 100 ? 16.092 10.041 3.218 1.00 52.84 100 ILE A N 1
ATOM 764 C CA . ILE A 1 100 ? 16.372 8.936 4.150 1.00 52.84 100 ILE A CA 1
ATOM 765 C C . ILE A 1 100 ? 16.692 7.635 3.400 1.00 52.84 100 ILE A C 1
ATOM 767 O O . ILE A 1 100 ? 17.598 6.914 3.801 1.00 52.84 100 ILE A O 1
ATOM 771 N N . SER A 1 101 ? 15.994 7.330 2.303 1.00 51.66 101 SER A N 1
ATOM 772 C CA . SER A 1 101 ? 16.252 6.111 1.527 1.00 51.66 101 SER A CA 1
ATOM 773 C C . SER A 1 101 ? 17.602 6.168 0.807 1.00 51.66 101 SER A C 1
ATOM 775 O O . SER A 1 101 ? 18.302 5.163 0.792 1.00 51.66 101 SER A O 1
ATOM 777 N N . SER A 1 102 ? 18.004 7.330 0.275 1.00 52.00 102 SER A N 1
ATOM 778 C CA . SER A 1 102 ? 19.359 7.527 -0.261 1.00 52.00 102 SER A CA 1
ATOM 779 C C . SER A 1 102 ? 20.421 7.447 0.838 1.00 52.00 102 SER A C 1
ATOM 781 O O . SER A 1 102 ? 21.434 6.793 0.636 1.00 52.00 102 SER A O 1
ATOM 783 N N . ALA A 1 103 ? 20.167 8.004 2.029 1.00 46.22 103 ALA A N 1
ATOM 784 C CA . ALA A 1 103 ? 21.100 7.906 3.155 1.00 46.22 103 ALA A CA 1
ATOM 785 C C . ALA A 1 103 ? 21.254 6.479 3.725 1.00 46.22 103 ALA A C 1
ATOM 787 O O . ALA A 1 103 ? 22.286 6.167 4.311 1.00 46.22 103 ALA A O 1
ATOM 788 N N . ILE A 1 104 ? 20.249 5.609 3.570 1.00 47.84 104 ILE A N 1
ATOM 789 C CA . ILE A 1 104 ? 20.323 4.193 3.974 1.00 47.84 104 ILE A CA 1
ATOM 790 C C . ILE A 1 104 ? 21.048 3.347 2.917 1.00 47.84 104 ILE A C 1
ATOM 792 O O . ILE A 1 104 ? 21.715 2.380 3.273 1.00 47.84 104 ILE A O 1
ATOM 796 N N . GLN A 1 105 ? 20.959 3.716 1.636 1.00 48.50 105 GLN A N 1
ATOM 797 C CA . GLN A 1 105 ? 21.618 2.993 0.545 1.00 48.50 105 GLN A CA 1
ATOM 798 C C . GLN A 1 105 ? 23.132 3.268 0.462 1.00 48.50 105 GLN A C 1
ATOM 800 O O . GLN A 1 105 ? 23.860 2.426 -0.044 1.00 48.50 105 GLN A O 1
ATOM 805 N N . ASP A 1 106 ? 23.603 4.403 0.989 1.00 43.06 106 ASP A N 1
ATOM 806 C CA . ASP A 1 106 ? 25.033 4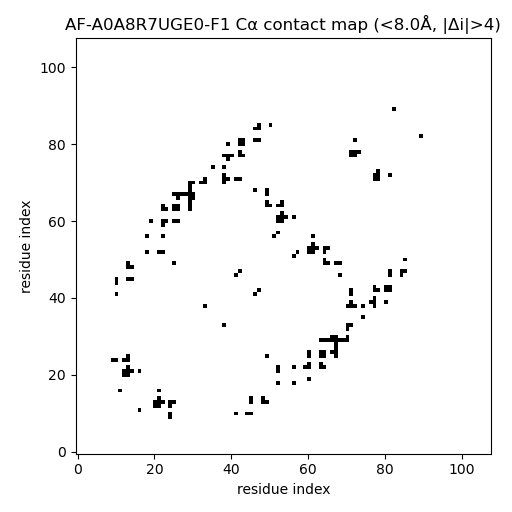.746 1.114 1.00 43.06 106 ASP A CA 1
ATOM 807 C C . ASP A 1 106 ? 25.740 4.053 2.306 1.00 43.06 106 ASP A C 1
ATOM 809 O O . ASP A 1 106 ? 26.946 4.216 2.488 1.00 43.06 106 ASP A O 1
ATOM 813 N N . LEU A 1 107 ? 25.015 3.292 3.143 1.00 41.53 107 LEU A N 1
ATOM 814 C CA . LEU A 1 107 ? 25.564 2.625 4.338 1.00 41.53 107 LEU A CA 1
ATOM 815 C C . LEU A 1 107 ? 25.687 1.086 4.213 1.00 41.53 107 LEU A C 1
ATOM 817 O O . LEU A 1 107 ? 25.909 0.416 5.224 1.00 41.53 107 LEU A O 1
ATOM 821 N N . GLN A 1 108 ? 25.564 0.514 3.008 1.00 39.56 108 GLN A N 1
ATOM 822 C CA . GLN A 1 108 ? 25.893 -0.892 2.703 1.00 39.56 108 GLN A CA 1
ATOM 823 C C . GLN A 1 108 ? 26.866 -0.985 1.531 1.00 39.56 108 GLN A C 1
ATOM 825 O O . GLN A 1 108 ? 27.728 -1.890 1.583 1.00 39.56 108 GLN A O 1
#

Foldseek 3Di:
DPPVVVVVVLLVCLVVNDLVSVLVSLLVLLVDQDDLVVLQVCLQRNLLSLVVCCVPNDPSSVVSSVSNLVSSCVHPNSVVSSCVSCVPPCVVVVVVVVVVVVVVVVPD